Protein AF-A0A349AWW2-F1 (afdb_monomer_lite)

Secondary structure (DSSP, 8-state):
--HHHHHHHHHHHHHHHHHHHHHHHHHHHHHHHHHHHHHHHHHHHHHHHHHHHHHSTTTS-HHHHHHHHHHHHHHHH-SS--HHHHHHHHHHHHHHS-SHHHHHHHHTSTTHHHHHHHHHHHHHHHHHHHHHHHHHHHHHHHHHTSHHHHHTTTTTTPPPP----S--PPPGGG-

Structure (mmCIF, N/CA/C/O backbone):
data_AF-A0A349AWW2-F1
#
_entry.id   AF-A0A349AWW2-F1
#
loop_
_atom_site.group_PDB
_atom_site.id
_atom_site.type_symbol
_atom_site.label_atom_id
_atom_site.label_alt_id
_atom_site.label_comp_id
_atom_site.label_asym_id
_atom_site.label_entity_id
_atom_site.label_seq_id
_atom_site.pdbx_PDB_ins_code
_atom_site.Cartn_x
_atom_site.Cartn_y
_atom_site.Cartn_z
_atom_site.occupancy
_atom_site.B_iso_or_equiv
_atom_site.auth_seq_id
_atom_site.auth_comp_id
_atom_site.auth_asym_id
_atom_site.auth_atom_id
_atom_site.pdbx_PDB_model_num
ATOM 1 N N . MET A 1 1 ? 29.995 -0.331 -49.462 1.00 69.00 1 MET A N 1
ATOM 2 C CA . MET A 1 1 ? 29.738 -0.144 -48.017 1.00 69.00 1 MET A CA 1
ATOM 3 C C . MET A 1 1 ? 30.378 -1.320 -47.295 1.00 69.00 1 MET A C 1
ATOM 5 O O . MET A 1 1 ? 29.982 -2.446 -47.567 1.00 69.00 1 MET A O 1
ATOM 9 N N . ASN A 1 2 ? 31.440 -1.091 -46.516 1.00 89.00 2 ASN A N 1
ATOM 10 C CA . ASN A 1 2 ? 32.244 -2.178 -45.944 1.00 89.00 2 ASN A CA 1
ATOM 11 C C . ASN A 1 2 ? 31.496 -2.893 -44.813 1.00 89.00 2 ASN A C 1
ATOM 13 O O . ASN A 1 2 ? 30.767 -2.269 -44.045 1.00 89.00 2 ASN A O 1
ATOM 17 N N . THR A 1 3 ? 31.733 -4.197 -44.681 1.00 92.44 3 THR A N 1
ATOM 18 C CA . THR A 1 3 ? 31.235 -5.036 -43.578 1.00 92.44 3 THR A CA 1
ATOM 19 C C . THR A 1 3 ? 31.558 -4.436 -42.207 1.00 92.44 3 THR A C 1
ATOM 21 O O . THR A 1 3 ? 30.704 -4.431 -41.328 1.00 92.44 3 THR A O 1
ATOM 24 N N . LEU A 1 4 ? 32.741 -3.830 -42.054 1.00 93.69 4 LEU A N 1
ATOM 25 C CA . LEU A 1 4 ? 33.159 -3.118 -40.841 1.00 93.69 4 LEU A CA 1
ATOM 26 C C . LEU A 1 4 ? 32.183 -2.000 -40.439 1.00 93.69 4 LEU A C 1
ATOM 28 O O . LEU A 1 4 ? 31.845 -1.872 -39.267 1.00 93.69 4 LEU A O 1
ATOM 32 N N . THR A 1 5 ? 31.700 -1.211 -41.402 1.00 94.12 5 THR A N 1
ATOM 33 C CA . THR A 1 5 ? 30.757 -0.116 -41.134 1.00 94.12 5 THR A CA 1
ATOM 34 C C . THR A 1 5 ? 29.445 -0.660 -40.570 1.00 94.12 5 THR A C 1
ATOM 36 O O . THR A 1 5 ? 28.936 -0.135 -39.584 1.00 94.12 5 THR A O 1
ATOM 39 N N . TRP A 1 6 ? 28.934 -1.757 -41.135 1.00 96.00 6 TRP A N 1
ATOM 40 C CA . TRP A 1 6 ? 27.730 -2.422 -40.631 1.00 96.00 6 TRP A CA 1
ATOM 41 C C . TRP A 1 6 ? 27.918 -3.016 -39.236 1.00 96.00 6 TRP A C 1
ATOM 43 O O . TRP A 1 6 ? 27.021 -2.895 -38.405 1.00 96.00 6 TRP A O 1
ATOM 53 N N . VAL A 1 7 ? 29.084 -3.604 -38.954 1.00 95.62 7 VAL A N 1
ATOM 54 C CA . VAL A 1 7 ? 29.411 -4.126 -37.619 1.00 95.62 7 VAL A CA 1
ATOM 55 C C . VAL A 1 7 ? 29.415 -3.003 -36.583 1.00 95.62 7 VAL A C 1
ATOM 57 O O . VAL A 1 7 ? 28.788 -3.142 -35.536 1.00 95.62 7 VAL A O 1
ATOM 60 N N . VAL A 1 8 ? 30.057 -1.869 -36.878 1.00 96.19 8 VAL A N 1
ATOM 61 C CA . VAL A 1 8 ? 30.085 -0.713 -35.965 1.00 96.19 8 VAL A CA 1
ATOM 62 C C . VAL A 1 8 ? 28.673 -0.185 -35.708 1.00 96.19 8 VAL A C 1
ATOM 64 O O . VAL A 1 8 ? 28.304 0.029 -34.555 1.00 96.19 8 VAL A O 1
ATOM 67 N N . ILE A 1 9 ? 27.859 -0.034 -36.758 1.00 95.75 9 ILE A N 1
ATOM 68 C CA . ILE A 1 9 ? 26.461 0.397 -36.621 1.00 95.75 9 ILE A CA 1
ATOM 69 C C . ILE A 1 9 ? 25.680 -0.579 -35.733 1.00 95.75 9 ILE A C 1
ATOM 71 O O . ILE A 1 9 ? 24.994 -0.145 -34.809 1.00 95.75 9 ILE A O 1
ATOM 75 N N . ALA A 1 10 ? 25.811 -1.888 -35.965 1.00 94.69 10 ALA A N 1
ATOM 76 C CA . ALA A 1 10 ? 25.130 -2.905 -35.170 1.00 94.69 10 ALA A CA 1
ATOM 77 C C . ALA A 1 10 ? 25.519 -2.830 -33.684 1.00 94.69 10 ALA A C 1
ATOM 79 O O . ALA A 1 10 ? 24.642 -2.849 -32.822 1.00 94.69 10 ALA A O 1
ATOM 80 N N . VAL A 1 11 ? 26.810 -2.674 -33.375 1.00 95.00 11 VAL A N 1
ATOM 81 C CA . VAL A 1 11 ? 27.297 -2.525 -31.993 1.00 95.00 11 VAL A CA 1
ATOM 82 C C . VAL A 1 11 ? 26.717 -1.277 -31.326 1.00 95.00 11 VAL A C 1
ATOM 84 O O . VAL A 1 11 ? 26.246 -1.362 -30.193 1.00 95.00 11 VAL A O 1
ATOM 87 N N . VAL A 1 12 ? 26.696 -0.135 -32.020 1.00 96.12 12 VAL A N 1
ATOM 88 C CA . VAL A 1 12 ? 26.126 1.113 -31.484 1.00 96.12 12 VAL A CA 1
ATOM 89 C C . VAL A 1 12 ? 24.632 0.956 -31.194 1.00 96.12 12 VAL A C 1
ATOM 91 O O . VAL A 1 12 ? 24.173 1.336 -30.117 1.00 96.12 12 VAL A O 1
ATOM 94 N N . VAL A 1 13 ? 23.873 0.343 -32.107 1.00 95.31 13 VAL A N 1
ATOM 95 C CA . VAL A 1 13 ? 22.438 0.080 -31.911 1.00 95.31 13 VAL A CA 1
ATOM 96 C C . VAL A 1 13 ? 22.202 -0.832 -30.705 1.00 95.31 13 VAL A C 1
ATOM 98 O O . VAL A 1 13 ? 21.338 -0.541 -29.877 1.00 95.31 13 VAL A O 1
ATOM 101 N N . VAL A 1 14 ? 22.995 -1.899 -30.556 1.00 92.62 14 VAL A N 1
ATOM 102 C CA . VAL A 1 14 ? 22.915 -2.800 -29.395 1.00 92.62 14 VAL A CA 1
ATOM 103 C C . VAL A 1 14 ? 23.246 -2.059 -28.097 1.00 92.62 14 VAL A C 1
ATOM 105 O O . VAL A 1 14 ? 22.522 -2.211 -27.114 1.00 92.62 14 VAL A O 1
ATOM 108 N N . ALA A 1 15 ? 24.284 -1.220 -28.083 1.00 91.06 15 ALA A N 1
ATOM 109 C CA . ALA A 1 15 ? 24.661 -0.440 -26.905 1.00 91.06 15 ALA A CA 1
ATOM 110 C C . ALA A 1 15 ? 23.548 0.533 -26.472 1.00 91.06 15 ALA A C 1
ATOM 112 O O . ALA A 1 15 ? 23.212 0.601 -25.288 1.00 91.06 15 ALA A O 1
ATOM 113 N N . ILE A 1 16 ? 22.920 1.235 -27.424 1.00 93.38 16 ILE A N 1
ATOM 114 C CA . ILE A 1 16 ? 21.778 2.124 -27.153 1.00 93.38 16 ILE A CA 1
ATOM 115 C C . ILE A 1 16 ? 20.597 1.325 -26.592 1.00 93.38 16 ILE A C 1
ATOM 117 O O . ILE A 1 16 ? 19.998 1.723 -25.591 1.00 93.38 16 ILE A O 1
ATOM 121 N N . TYR A 1 17 ? 20.281 0.180 -27.199 1.00 92.06 17 TYR A N 1
ATOM 122 C CA . TYR A 1 17 ? 19.190 -0.681 -26.751 1.00 92.06 17 TYR A CA 1
ATOM 123 C C . TYR A 1 17 ? 19.398 -1.188 -25.315 1.00 92.06 17 TYR A C 1
ATOM 125 O O . TYR A 1 17 ? 18.480 -1.130 -24.493 1.00 92.06 17 TYR A O 1
ATOM 133 N N . LEU A 1 18 ? 20.612 -1.638 -24.983 1.00 90.00 18 LEU A N 1
ATOM 134 C CA . LEU A 1 18 ? 20.960 -2.077 -23.630 1.00 90.00 18 LEU A CA 1
ATOM 135 C C . LEU A 1 18 ? 20.871 -0.933 -22.616 1.00 90.00 18 LEU A C 1
ATOM 137 O O . LEU A 1 18 ? 20.336 -1.136 -21.528 1.00 90.00 18 LEU A O 1
ATOM 141 N N . SER A 1 19 ? 21.319 0.270 -22.985 1.00 89.06 19 SER A N 1
ATOM 142 C CA . SER A 1 19 ? 21.214 1.463 -22.135 1.00 89.06 19 SER A CA 1
ATOM 143 C C . SER A 1 19 ? 19.754 1.801 -21.797 1.00 89.06 19 SER A C 1
ATOM 145 O O . SER A 1 19 ? 19.404 2.002 -20.631 1.00 89.06 19 SER A O 1
ATOM 147 N N . GLN A 1 20 ? 18.854 1.754 -22.786 1.00 89.69 20 GLN A N 1
ATOM 148 C CA . GLN A 1 20 ? 17.419 1.959 -22.556 1.00 89.69 20 GLN A CA 1
ATOM 149 C C . GLN A 1 20 ? 16.803 0.869 -21.667 1.00 89.69 20 GLN A C 1
ATOM 151 O O . GLN A 1 20 ? 15.982 1.163 -20.794 1.00 89.69 20 GLN A O 1
ATOM 156 N N . MET A 1 21 ? 17.196 -0.390 -21.874 1.00 89.31 21 MET A N 1
ATOM 157 C CA . MET A 1 21 ? 16.727 -1.526 -21.078 1.00 89.31 21 MET A CA 1
ATOM 158 C C . MET A 1 21 ? 17.158 -1.398 -19.611 1.00 89.31 21 MET A C 1
ATOM 160 O O . MET A 1 21 ? 16.334 -1.607 -18.719 1.00 89.31 21 MET A O 1
ATOM 164 N N . ALA A 1 22 ? 18.413 -1.006 -19.369 1.00 88.31 22 ALA A N 1
ATOM 165 C CA . ALA A 1 22 ? 18.953 -0.759 -18.035 1.00 88.31 22 ALA A CA 1
ATOM 166 C C . ALA A 1 22 ? 18.208 0.385 -17.334 1.00 88.31 22 ALA A C 1
ATOM 168 O O . ALA A 1 22 ? 17.716 0.203 -16.224 1.00 88.31 22 ALA A O 1
ATOM 169 N N . GLY A 1 23 ? 18.008 1.520 -18.014 1.00 88.88 23 GLY A N 1
ATOM 170 C CA . GLY A 1 23 ? 17.255 2.645 -17.451 1.00 88.88 23 GLY A CA 1
ATOM 171 C C . GLY A 1 23 ? 15.786 2.313 -17.161 1.00 88.88 23 GLY A C 1
ATOM 172 O O . GLY A 1 23 ? 15.204 2.822 -16.206 1.00 88.88 23 GLY A O 1
ATOM 173 N N . ARG A 1 24 ? 15.158 1.436 -17.955 1.00 91.50 24 ARG A N 1
ATOM 174 C CA . ARG A 1 24 ? 13.797 0.957 -17.670 1.00 91.50 24 ARG A CA 1
ATOM 175 C C . ARG A 1 24 ? 13.759 0.026 -16.458 1.00 91.50 24 ARG A C 1
ATOM 177 O O . ARG A 1 24 ? 12.792 0.084 -15.704 1.00 91.50 24 ARG A O 1
ATOM 184 N N . LEU A 1 25 ? 14.769 -0.826 -16.288 1.00 92.44 25 LEU A N 1
ATOM 185 C CA . LEU A 1 25 ? 14.882 -1.709 -15.129 1.00 92.44 25 LEU A CA 1
ATOM 186 C C . LEU A 1 25 ? 15.102 -0.911 -13.836 1.00 92.44 25 LEU A C 1
ATOM 188 O O . LEU A 1 25 ? 14.426 -1.177 -12.849 1.00 92.44 25 LEU A O 1
ATOM 192 N N . ASP A 1 26 ? 15.960 0.108 -13.873 1.00 91.94 26 ASP A N 1
ATOM 193 C CA . ASP A 1 26 ? 16.232 0.993 -12.735 1.00 91.94 26 ASP A CA 1
ATOM 194 C C . ASP A 1 26 ? 14.961 1.689 -12.220 1.00 91.94 26 ASP A C 1
ATOM 196 O O . ASP A 1 26 ? 14.613 1.602 -11.044 1.00 91.94 26 ASP A O 1
ATOM 200 N N . ARG A 1 27 ? 14.157 2.253 -13.131 1.00 93.38 27 ARG A N 1
ATOM 201 C CA . ARG A 1 27 ? 12.855 2.843 -12.771 1.00 93.38 27 ARG A CA 1
ATOM 202 C C . ARG A 1 27 ? 11.889 1.836 -12.148 1.00 93.38 27 ARG A C 1
ATOM 204 O O . ARG A 1 27 ? 11.056 2.229 -11.335 1.00 93.38 27 ARG A O 1
ATOM 211 N N . LEU A 1 28 ? 11.953 0.563 -12.550 1.00 95.06 28 LEU A N 1
ATOM 212 C CA . LEU A 1 28 ? 11.126 -0.485 -11.950 1.00 95.06 28 LEU A CA 1
ATOM 213 C C . LEU A 1 28 ? 11.606 -0.832 -10.538 1.00 95.06 28 LEU A C 1
ATOM 215 O O . LEU A 1 28 ? 10.754 -1.010 -9.677 1.00 95.06 28 LEU A O 1
ATOM 219 N N . HIS A 1 29 ? 12.916 -0.871 -10.280 1.00 93.44 29 HIS A N 1
ATOM 220 C CA . HIS A 1 29 ? 13.441 -1.048 -8.920 1.00 93.44 29 HIS A CA 1
ATOM 221 C C . HIS A 1 29 ? 13.014 0.104 -8.005 1.00 93.44 29 HIS A C 1
ATOM 223 O O . HIS A 1 29 ? 12.389 -0.141 -6.980 1.00 93.44 29 HIS A O 1
ATOM 229 N N . ILE A 1 30 ? 13.205 1.355 -8.443 1.00 94.81 30 ILE A N 1
ATOM 230 C CA . ILE A 1 30 ? 12.763 2.540 -7.689 1.00 94.81 30 ILE A CA 1
ATOM 231 C C . ILE A 1 30 ? 11.255 2.485 -7.406 1.00 94.81 30 ILE A C 1
ATOM 233 O O . ILE A 1 30 ? 10.802 2.840 -6.320 1.00 94.81 30 ILE A O 1
ATOM 237 N N . ARG A 1 31 ? 10.449 2.026 -8.373 1.00 96.56 31 ARG A N 1
ATOM 238 C CA . ARG A 1 31 ? 9.001 1.865 -8.186 1.00 96.56 31 ARG A CA 1
ATOM 239 C C . ARG A 1 31 ? 8.669 0.800 -7.141 1.00 96.56 31 ARG A C 1
ATOM 241 O O . ARG A 1 31 ? 7.783 1.048 -6.327 1.00 96.56 31 ARG A O 1
ATOM 248 N N . VAL A 1 32 ? 9.347 -0.349 -7.162 1.00 97.00 32 VAL A N 1
ATOM 249 C CA . VAL A 1 32 ? 9.173 -1.402 -6.148 1.00 97.00 32 VAL A CA 1
ATOM 250 C C . VAL A 1 32 ? 9.511 -0.844 -4.767 1.00 97.00 32 VAL A C 1
ATOM 252 O O . VAL A 1 32 ? 8.664 -0.915 -3.879 1.00 97.00 32 VAL A O 1
ATOM 255 N N . ASP A 1 33 ? 10.657 -0.183 -4.613 1.00 95.44 33 ASP A N 1
ATOM 256 C CA . ASP A 1 33 ? 11.083 0.391 -3.331 1.00 95.44 33 ASP A CA 1
ATOM 257 C C . ASP A 1 33 ? 10.095 1.443 -2.812 1.00 95.44 33 ASP A C 1
ATOM 259 O O . ASP A 1 33 ? 9.714 1.431 -1.643 1.00 95.44 33 ASP A O 1
ATOM 263 N N . ASN A 1 34 ? 9.620 2.334 -3.686 1.00 96.81 34 ASN A N 1
ATOM 264 C CA . ASN A 1 34 ? 8.640 3.352 -3.310 1.00 96.81 34 ASN A CA 1
ATOM 265 C C . ASN A 1 34 ? 7.288 2.737 -2.925 1.00 96.81 34 ASN A C 1
ATOM 267 O O . ASN A 1 34 ? 6.685 3.172 -1.948 1.00 96.81 34 ASN A O 1
ATOM 271 N N . SER A 1 35 ? 6.822 1.720 -3.658 1.00 97.25 35 SER A N 1
ATOM 272 C CA . SER A 1 35 ? 5.584 1.007 -3.312 1.00 97.25 35 SER A CA 1
ATOM 273 C C . SER A 1 35 ? 5.698 0.260 -1.982 1.00 97.25 35 SER A C 1
ATOM 275 O O . SER A 1 35 ? 4.745 0.251 -1.212 1.00 97.25 35 SER A O 1
ATOM 277 N N . ARG A 1 36 ? 6.879 -0.302 -1.680 1.00 95.94 36 ARG A N 1
ATOM 278 C CA . ARG A 1 36 ? 7.160 -0.980 -0.412 1.00 95.94 36 ARG A CA 1
ATOM 279 C C . ARG A 1 36 ? 7.104 -0.007 0.764 1.00 95.94 36 ARG A C 1
ATOM 281 O O . ARG A 1 36 ? 6.434 -0.296 1.745 1.00 95.94 36 ARG A O 1
ATOM 288 N N . ARG A 1 37 ? 7.751 1.159 0.643 1.00 96.12 37 ARG A N 1
ATOM 289 C CA . ARG A 1 37 ? 7.698 2.213 1.674 1.00 96.12 37 ARG A CA 1
ATOM 290 C C . ARG A 1 37 ? 6.275 2.715 1.898 1.00 96.12 37 ARG A C 1
ATOM 292 O O . ARG A 1 37 ? 5.836 2.809 3.033 1.00 96.12 37 ARG A O 1
ATOM 299 N N . ALA A 1 38 ? 5.535 2.964 0.816 1.00 96.44 38 ALA A N 1
ATOM 300 C CA . ALA A 1 38 ? 4.143 3.388 0.915 1.00 96.44 38 ALA A CA 1
ATOM 301 C C . ALA A 1 38 ? 3.267 2.346 1.631 1.00 96.44 38 ALA A C 1
ATOM 303 O O . ALA A 1 38 ? 2.412 2.723 2.425 1.00 96.44 38 ALA A O 1
ATOM 304 N N . LEU A 1 39 ? 3.488 1.050 1.376 1.00 96.94 39 LEU A N 1
ATOM 305 C CA . LEU A 1 39 ? 2.811 -0.030 2.094 1.00 96.94 39 LEU A CA 1
ATOM 306 C C . LEU A 1 39 ? 3.184 -0.035 3.583 1.00 96.94 39 LEU A C 1
ATOM 308 O O . LEU A 1 39 ? 2.288 -0.042 4.419 1.00 96.94 39 LEU A O 1
ATOM 312 N N . GLN A 1 40 ? 4.475 0.045 3.913 1.00 96.12 40 GLN A N 1
ATOM 313 C CA . GLN A 1 40 ? 4.962 0.091 5.297 1.00 96.12 40 GLN A CA 1
ATOM 314 C C . GLN A 1 40 ? 4.369 1.267 6.088 1.00 96.12 40 GLN A C 1
ATOM 316 O O . GLN A 1 40 ? 3.935 1.083 7.223 1.00 96.12 40 GLN A O 1
ATOM 321 N N . ASP A 1 41 ? 4.254 2.448 5.473 1.00 96.31 41 ASP A N 1
ATOM 322 C CA . ASP A 1 41 ? 3.617 3.614 6.097 1.00 96.31 41 ASP A CA 1
ATOM 323 C C . ASP A 1 41 ? 2.138 3.358 6.441 1.00 96.31 41 ASP A C 1
ATOM 325 O O . ASP A 1 41 ? 1.656 3.810 7.482 1.00 96.31 41 ASP A O 1
ATOM 329 N N . GLN A 1 42 ? 1.398 2.650 5.576 1.00 97.12 42 GLN A N 1
ATOM 330 C CA . GLN A 1 42 ? -0.005 2.311 5.846 1.00 97.12 42 GLN A CA 1
ATOM 331 C C . GLN A 1 42 ? -0.144 1.207 6.900 1.00 97.12 42 GLN A C 1
ATOM 333 O O . GLN A 1 42 ? -1.051 1.284 7.722 1.00 97.12 42 GLN A O 1
ATOM 338 N N . LEU A 1 43 ? 0.749 0.214 6.916 1.00 96.31 43 LEU A N 1
ATOM 339 C CA . LEU A 1 43 ? 0.754 -0.838 7.941 1.00 96.31 43 LEU A CA 1
ATOM 340 C C . LEU A 1 43 ? 1.038 -0.259 9.332 1.00 96.31 43 LEU A C 1
ATOM 342 O O . LEU A 1 43 ? 0.325 -0.558 10.287 1.00 96.31 43 LEU A O 1
ATOM 346 N N . LEU A 1 44 ? 1.998 0.665 9.432 1.00 96.25 44 LEU A N 1
ATOM 347 C CA . LEU A 1 44 ? 2.288 1.367 10.681 1.00 96.25 44 LEU A CA 1
ATOM 348 C C . LEU A 1 44 ? 1.097 2.199 11.173 1.00 96.25 44 LEU A C 1
ATOM 350 O O . LEU A 1 44 ? 0.802 2.183 12.367 1.00 96.25 44 LEU A O 1
ATOM 354 N N . ARG A 1 45 ? 0.392 2.889 10.264 1.00 96.44 45 ARG A N 1
ATOM 355 C CA . ARG A 1 45 ? -0.850 3.614 10.592 1.00 96.44 45 ARG A CA 1
ATOM 356 C C . ARG A 1 45 ? -1.955 2.675 11.063 1.00 96.44 45 ARG A C 1
ATOM 358 O O . ARG A 1 45 ? -2.582 2.942 12.079 1.00 96.44 45 ARG A O 1
ATOM 365 N N . ARG A 1 46 ? -2.145 1.545 10.378 1.00 96.75 46 ARG A N 1
ATOM 366 C CA . ARG A 1 46 ? -3.135 0.531 10.762 1.00 96.75 46 ARG A CA 1
ATOM 367 C C . ARG A 1 46 ? -2.853 -0.007 12.164 1.00 96.75 46 ARG A C 1
ATOM 369 O O . ARG A 1 46 ? -3.774 -0.141 12.961 1.00 96.75 46 ARG A O 1
ATOM 376 N N . ALA A 1 47 ? -1.588 -0.286 12.476 1.00 96.06 47 ALA A N 1
ATOM 377 C CA . ALA A 1 47 ? -1.187 -0.756 13.796 1.00 96.06 47 ALA A CA 1
ATOM 378 C C . ALA A 1 47 ? -1.396 0.316 14.883 1.00 96.06 47 ALA A C 1
ATOM 380 O O . ALA A 1 47 ? -1.862 -0.015 15.971 1.00 96.06 47 ALA A O 1
ATOM 381 N N . SER A 1 48 ? -1.112 1.597 14.601 1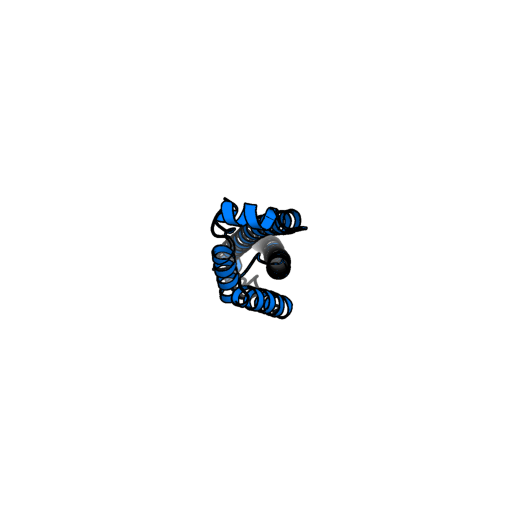.00 96.00 48 SER A N 1
ATOM 382 C CA . SER A 1 48 ? -1.398 2.677 15.558 1.00 96.00 48 SER A CA 1
ATOM 383 C C . SER A 1 48 ? -2.894 2.879 15.787 1.00 96.00 4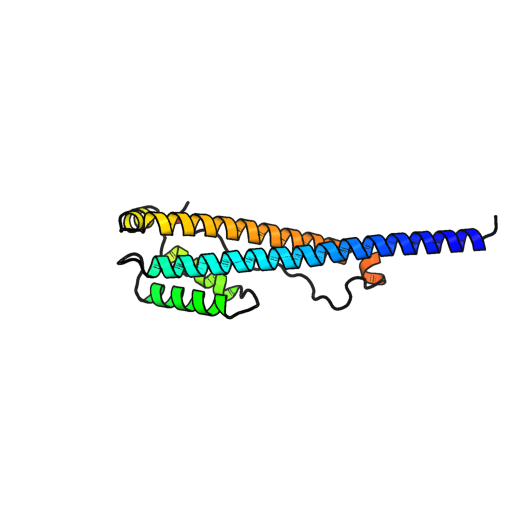8 SER A C 1
ATOM 385 O O . SER A 1 48 ? -3.311 2.985 16.932 1.00 96.00 48 SER A O 1
ATOM 387 N N . GLU A 1 49 ? -3.704 2.861 14.729 1.00 96.31 49 GLU A N 1
ATOM 388 C CA . GLU A 1 49 ? -5.163 3.009 14.824 1.00 96.31 49 GLU A CA 1
ATOM 389 C C . GLU A 1 49 ? -5.802 1.808 15.549 1.00 96.31 49 GLU A C 1
ATOM 391 O O . GLU A 1 49 ? -6.733 1.975 16.333 1.00 96.31 49 GLU A O 1
ATOM 396 N N . ALA A 1 50 ? -5.261 0.594 15.379 1.00 95.75 50 ALA A N 1
ATOM 397 C CA . ALA A 1 50 ? -5.669 -0.577 16.159 1.00 95.75 50 ALA A CA 1
ATOM 398 C C . ALA A 1 50 ? -5.338 -0.431 17.658 1.00 95.75 50 ALA A C 1
ATOM 400 O O . ALA A 1 50 ? -6.135 -0.821 18.514 1.00 95.75 50 ALA A O 1
ATOM 401 N N . ALA A 1 51 ? -4.182 0.151 17.995 1.00 95.38 51 ALA A N 1
ATOM 402 C CA . ALA A 1 51 ? -3.826 0.448 19.381 1.00 95.38 51 ALA A CA 1
ATOM 403 C C . ALA A 1 51 ? -4.724 1.549 19.982 1.00 95.38 51 ALA A C 1
ATOM 405 O O . ALA A 1 51 ? -5.136 1.442 21.137 1.00 95.38 51 ALA A O 1
ATOM 406 N N . GLU A 1 52 ? -5.091 2.566 19.198 1.00 95.12 52 GLU A N 1
ATOM 407 C CA . GLU A 1 52 ? -6.053 3.601 19.603 1.00 95.12 52 GLU A CA 1
ATOM 408 C C . GLU A 1 52 ? -7.461 3.030 19.816 1.00 95.12 52 GLU A C 1
ATOM 410 O O . GLU A 1 52 ? -8.101 3.335 20.824 1.00 95.12 52 GLU A O 1
ATOM 415 N N . LEU A 1 53 ? -7.910 2.122 18.943 1.00 95.06 53 LEU A N 1
ATOM 416 C CA . LEU A 1 53 ? -9.144 1.357 19.133 1.00 95.06 53 LEU A CA 1
ATOM 417 C C . LEU A 1 53 ? -9.119 0.587 20.461 1.00 95.06 53 LEU A C 1
ATOM 419 O O . LEU A 1 53 ? -10.105 0.594 21.192 1.00 95.06 53 LEU A O 1
ATOM 423 N N . ALA A 1 54 ? -7.994 -0.043 20.807 1.00 94.50 54 ALA A N 1
ATOM 424 C CA . ALA A 1 54 ? -7.841 -0.745 22.081 1.00 94.50 54 ALA A CA 1
ATOM 425 C C . ALA A 1 54 ? -7.821 0.170 23.313 1.00 94.50 54 ALA A C 1
ATOM 427 O O . ALA A 1 54 ? -8.121 -0.288 24.417 1.00 94.50 54 ALA A O 1
ATOM 428 N N . ALA A 1 55 ? -7.483 1.449 23.147 1.00 92.94 55 ALA A N 1
ATOM 429 C CA . ALA A 1 55 ? -7.545 2.424 24.228 1.00 92.94 55 ALA A CA 1
ATOM 430 C C . ALA A 1 55 ? -8.989 2.860 24.546 1.00 92.94 55 ALA A C 1
ATOM 432 O O . ALA A 1 55 ? -9.232 3.434 25.613 1.00 92.94 55 ALA A O 1
ATOM 433 N N . LEU A 1 56 ? -9.956 2.584 23.658 1.00 92.50 56 LEU A N 1
ATOM 434 C CA . LEU A 1 56 ? -11.359 2.901 23.902 1.00 92.50 56 LEU A CA 1
ATOM 435 C C . LEU A 1 56 ? -11.963 1.997 24.990 1.00 92.50 56 LEU A C 1
ATOM 437 O O . LEU A 1 56 ? -11.859 0.767 24.922 1.00 92.50 56 LEU A O 1
ATOM 441 N N . PRO A 1 57 ? -12.674 2.573 25.978 1.00 86.69 57 PRO A N 1
ATOM 442 C CA . PRO A 1 57 ? -13.307 1.794 27.034 1.00 86.69 57 PRO A CA 1
ATOM 443 C C . PRO A 1 57 ? -14.326 0.793 26.480 1.00 86.69 57 PRO A C 1
ATOM 445 O O . PRO A 1 57 ? -15.337 1.178 25.898 1.00 86.69 57 PRO A O 1
ATOM 448 N N . GLY A 1 58 ? -14.083 -0.498 26.714 1.00 83.25 58 GLY A N 1
ATOM 449 C CA . GLY A 1 58 ? -15.006 -1.571 26.341 1.00 83.25 58 GLY A CA 1
ATOM 450 C C . GLY A 1 58 ? -15.022 -1.932 24.853 1.00 83.25 58 GLY A C 1
ATOM 451 O O . GLY A 1 58 ? -15.868 -2.732 24.463 1.00 83.25 58 GLY A O 1
ATOM 452 N N . ALA A 1 59 ? -14.111 -1.386 24.038 1.00 84.56 59 ALA A N 1
ATOM 453 C CA . ALA A 1 59 ? -14.015 -1.732 22.620 1.00 84.56 59 ALA A CA 1
ATOM 454 C C . ALA A 1 59 ? -13.342 -3.092 22.376 1.00 84.56 59 ALA A C 1
ATOM 456 O O . ALA A 1 59 ? -13.693 -3.793 21.432 1.00 84.56 59 ALA A O 1
ATOM 457 N N . THR A 1 60 ? -12.393 -3.485 23.229 1.00 88.75 60 THR A N 1
ATOM 458 C CA . THR A 1 60 ? -11.637 -4.738 23.101 1.00 88.75 60 THR A CA 1
ATOM 459 C C . THR A 1 60 ? -11.436 -5.425 24.451 1.00 88.75 60 THR A C 1
ATOM 461 O O . THR A 1 60 ? -11.634 -4.840 25.521 1.00 88.75 60 THR A O 1
ATOM 464 N N . THR A 1 61 ? -11.051 -6.704 24.417 1.00 90.81 61 THR A N 1
ATOM 465 C CA . THR A 1 61 ? -10.616 -7.424 25.619 1.00 90.81 61 THR A CA 1
ATOM 466 C C . THR A 1 61 ? -9.211 -6.965 26.040 1.00 90.81 61 THR A C 1
ATOM 468 O O . THR A 1 61 ? -8.423 -6.556 25.183 1.00 90.81 61 THR A O 1
ATOM 471 N N . PRO A 1 62 ? -8.843 -7.064 27.334 1.00 89.94 62 PRO A N 1
ATOM 472 C CA . PRO A 1 62 ? -7.501 -6.698 27.799 1.00 89.94 62 PRO A CA 1
ATOM 473 C C . PRO A 1 62 ? -6.374 -7.415 27.041 1.00 89.94 62 PRO A C 1
ATOM 475 O O . PRO A 1 62 ? -5.349 -6.807 26.746 1.00 89.94 62 PRO A O 1
ATOM 478 N N . ASP A 1 63 ? -6.591 -8.679 26.670 1.00 91.62 63 ASP A N 1
ATOM 479 C CA . ASP A 1 63 ? -5.621 -9.478 25.916 1.00 91.62 63 ASP A CA 1
ATOM 480 C C . ASP A 1 63 ? -5.387 -8.910 24.505 1.00 91.62 63 ASP A C 1
ATOM 482 O O . ASP A 1 63 ? -4.244 -8.806 24.060 1.00 91.62 63 ASP A O 1
ATOM 486 N N . LEU A 1 64 ? -6.453 -8.479 23.817 1.00 92.69 64 LEU A N 1
ATOM 487 C CA . LEU A 1 64 ? -6.348 -7.837 22.501 1.00 92.69 64 LEU A CA 1
ATOM 488 C C . LEU A 1 64 ? -5.690 -6.462 22.587 1.00 92.69 64 LEU A C 1
ATOM 490 O O . LEU A 1 64 ? -4.921 -6.104 21.701 1.00 92.69 64 LEU A O 1
ATOM 494 N N . ALA A 1 65 ? -5.957 -5.702 23.651 1.00 92.69 65 ALA A N 1
ATOM 495 C CA . ALA A 1 65 ? -5.327 -4.402 23.848 1.00 92.69 65 ALA A CA 1
ATOM 496 C C . ALA A 1 65 ? -3.801 -4.517 23.986 1.00 92.69 65 ALA A C 1
ATOM 498 O O . ALA A 1 65 ? -3.065 -3.782 23.330 1.00 92.69 65 ALA A O 1
ATOM 499 N N . VAL A 1 66 ? -3.323 -5.495 24.766 1.00 93.12 66 VAL A N 1
ATOM 500 C CA . VAL A 1 66 ? -1.885 -5.797 24.877 1.00 93.12 66 VAL A CA 1
ATOM 501 C C . VAL A 1 66 ? -1.315 -6.283 23.542 1.00 93.12 66 VAL A C 1
ATOM 503 O O . VAL A 1 66 ? -0.200 -5.903 23.175 1.00 93.12 66 VAL A O 1
ATOM 506 N N . ALA A 1 67 ? -2.065 -7.101 22.798 1.00 93.31 67 ALA A N 1
ATOM 507 C CA . ALA A 1 67 ? -1.642 -7.568 21.483 1.00 93.31 67 ALA A CA 1
ATOM 508 C C . ALA A 1 67 ? -1.472 -6.402 20.492 1.00 93.31 67 ALA A C 1
ATOM 510 O O . ALA A 1 67 ? -0.407 -6.280 19.890 1.00 93.31 67 ALA A O 1
ATOM 511 N N . PHE A 1 68 ? -2.458 -5.504 20.366 1.00 95.00 68 PHE A N 1
ATOM 512 C CA . PHE A 1 68 ? -2.385 -4.342 19.468 1.00 95.00 68 PHE A CA 1
ATOM 513 C C . PHE A 1 68 ? -1.250 -3.379 19.820 1.00 95.00 68 PHE A C 1
ATOM 515 O O . PHE A 1 68 ? -0.531 -2.949 18.918 1.00 95.00 68 PHE A O 1
ATOM 522 N N . ASP A 1 69 ? -1.023 -3.104 21.105 1.00 93.75 69 ASP A N 1
ATOM 523 C CA . ASP A 1 69 ? 0.121 -2.298 21.543 1.00 93.75 69 ASP A CA 1
ATOM 524 C C . ASP A 1 69 ? 1.460 -2.964 21.174 1.00 93.75 69 ASP A C 1
ATOM 526 O O . ASP A 1 69 ? 2.351 -2.334 20.597 1.00 93.75 69 ASP A O 1
ATOM 530 N N . THR A 1 70 ? 1.571 -4.278 21.397 1.00 92.50 70 THR A N 1
ATOM 531 C CA . THR A 1 70 ? 2.757 -5.058 21.010 1.00 92.50 70 THR A CA 1
ATOM 532 C C . THR A 1 70 ? 2.993 -4.993 19.500 1.00 92.50 70 THR A C 1
ATOM 534 O O . THR A 1 70 ? 4.122 -4.753 19.069 1.00 92.50 70 THR A O 1
ATOM 537 N N . TYR A 1 71 ? 1.949 -5.148 18.683 1.00 93.06 71 TYR A N 1
ATOM 538 C CA . TYR A 1 71 ? 2.062 -5.046 17.228 1.00 93.06 71 TYR A CA 1
ATOM 539 C C . TYR A 1 71 ? 2.505 -3.650 16.784 1.00 93.06 71 TYR A C 1
ATOM 541 O O . TYR A 1 71 ? 3.458 -3.535 16.013 1.00 93.06 71 TYR A O 1
ATOM 549 N N . ALA A 1 72 ? 1.893 -2.589 17.320 1.00 93.88 72 ALA A N 1
ATOM 550 C CA . ALA A 1 72 ? 2.291 -1.212 17.028 1.00 93.88 72 ALA A CA 1
ATOM 551 C C . ALA A 1 72 ? 3.762 -0.948 17.389 1.00 93.88 72 ALA A C 1
ATOM 553 O O . ALA A 1 72 ? 4.476 -0.250 16.659 1.00 93.88 72 ALA A O 1
ATOM 554 N N . HIS A 1 73 ? 4.241 -1.540 18.485 1.00 92.25 73 HIS A N 1
ATOM 555 C CA . HIS A 1 73 ? 5.640 -1.473 18.887 1.00 92.25 73 HIS A CA 1
ATOM 556 C C . HIS A 1 73 ? 6.585 -2.224 17.944 1.00 92.25 73 HIS A C 1
ATOM 558 O O . HIS A 1 73 ? 7.649 -1.687 17.619 1.00 92.25 73 HIS A O 1
ATOM 564 N N . VAL A 1 74 ? 6.227 -3.432 17.497 1.00 93.12 74 VAL A N 1
ATOM 565 C CA . VAL A 1 74 ? 7.080 -4.218 16.593 1.00 93.12 74 VAL A CA 1
ATOM 566 C C . VAL A 1 74 ? 7.145 -3.583 15.204 1.00 93.12 74 VAL A C 1
ATOM 568 O O . VAL A 1 74 ? 8.243 -3.321 14.715 1.00 93.12 74 VAL A O 1
ATOM 571 N N . VAL A 1 75 ? 6.000 -3.217 14.618 1.00 92.56 75 VAL A N 1
ATOM 572 C CA . VAL A 1 75 ? 5.930 -2.593 13.281 1.00 92.56 75 VAL A CA 1
ATOM 573 C C . VAL A 1 75 ? 6.705 -1.271 13.225 1.00 92.56 75 VAL A C 1
ATOM 575 O O . VAL A 1 75 ? 7.305 -0.939 12.207 1.00 92.56 75 VAL A O 1
ATOM 578 N N . ARG A 1 76 ? 6.748 -0.510 14.327 1.00 91.19 76 ARG A N 1
ATOM 579 C CA . ARG A 1 76 ? 7.533 0.734 14.410 1.00 91.19 76 ARG A CA 1
ATOM 580 C C . ARG A 1 76 ? 9.044 0.501 14.449 1.00 91.19 76 ARG A C 1
ATOM 582 O O . ARG A 1 76 ? 9.801 1.393 14.071 1.00 91.19 76 ARG A O 1
ATOM 589 N N . ARG A 1 77 ? 9.486 -0.635 14.986 1.00 91.81 77 ARG A N 1
ATOM 590 C CA . ARG A 1 77 ? 10.907 -0.943 15.177 1.00 91.81 77 ARG A CA 1
ATOM 591 C C . ARG A 1 77 ? 11.518 -1.608 13.950 1.00 91.81 77 ARG A C 1
ATOM 593 O O . ARG A 1 77 ? 12.687 -1.356 13.663 1.00 91.81 77 ARG A O 1
ATOM 600 N N . ASP A 1 78 ? 10.755 -2.458 13.279 1.00 90.00 78 ASP A N 1
ATOM 601 C CA . ASP A 1 78 ? 11.258 -3.250 12.168 1.00 90.00 78 ASP A CA 1
ATOM 602 C C . ASP A 1 78 ? 11.319 -2.424 10.876 1.00 90.00 78 ASP A C 1
ATOM 604 O O . ASP A 1 78 ? 10.366 -1.766 10.458 1.00 90.00 78 ASP A O 1
ATOM 608 N N . GLU A 1 79 ? 12.479 -2.462 10.217 1.00 85.38 79 GLU A N 1
ATOM 609 C CA . GLU A 1 79 ? 12.677 -1.812 8.916 1.00 85.38 79 GLU A CA 1
ATOM 610 C C . GLU A 1 79 ? 12.043 -2.616 7.771 1.00 85.38 79 GLU A C 1
ATOM 612 O O . GLU A 1 79 ? 11.748 -2.064 6.710 1.00 85.38 79 GLU A O 1
ATOM 617 N N . GLU A 1 80 ? 11.818 -3.911 7.985 1.00 90.12 80 GLU A N 1
ATOM 618 C CA . GLU A 1 80 ? 11.253 -4.850 7.024 1.00 90.12 80 GLU A CA 1
ATOM 619 C C . GLU A 1 80 ? 9.860 -5.306 7.470 1.00 90.12 80 GLU A C 1
ATOM 621 O O . GLU A 1 80 ? 9.627 -5.592 8.639 1.00 90.12 80 GLU A O 1
ATOM 626 N N . ILE A 1 81 ? 8.929 -5.380 6.516 1.00 92.56 81 ILE A N 1
ATOM 627 C CA . ILE A 1 81 ? 7.575 -5.890 6.751 1.00 92.56 81 ILE A CA 1
ATOM 628 C C . ILE A 1 81 ? 7.666 -7.380 7.090 1.00 92.56 81 ILE A C 1
ATOM 630 O O . ILE A 1 81 ? 8.155 -8.160 6.271 1.00 92.56 81 ILE A O 1
ATOM 634 N N . ASN A 1 82 ? 7.155 -7.766 8.259 1.00 93.06 82 ASN A N 1
ATOM 635 C CA . ASN A 1 82 ? 7.059 -9.158 8.683 1.00 93.06 82 ASN A CA 1
ATOM 636 C C . ASN A 1 82 ? 5.645 -9.711 8.385 1.00 93.06 82 ASN A C 1
ATOM 638 O O . ASN A 1 82 ? 4.697 -9.321 9.071 1.00 93.06 82 ASN A O 1
ATOM 642 N N . PRO A 1 83 ? 5.481 -10.618 7.400 1.00 93.31 83 PRO A N 1
ATOM 643 C CA . PRO A 1 83 ? 4.171 -11.135 6.998 1.00 93.31 83 PRO A CA 1
ATOM 644 C C . PRO A 1 83 ? 3.400 -11.808 8.141 1.00 93.31 83 PRO A C 1
ATOM 646 O O . PRO A 1 83 ? 2.190 -11.627 8.237 1.00 93.31 83 PRO A O 1
ATOM 649 N N . GLU A 1 84 ? 4.096 -12.530 9.025 1.00 92.31 84 GLU A N 1
ATOM 650 C CA . GLU A 1 84 ? 3.480 -13.264 10.141 1.00 92.31 84 GLU A CA 1
ATOM 651 C C . GLU A 1 84 ? 2.842 -12.307 11.157 1.00 92.31 84 GLU A C 1
ATOM 653 O O . GLU A 1 84 ? 1.780 -12.579 11.715 1.00 92.31 84 GLU A O 1
ATOM 658 N N . ILE A 1 85 ? 3.482 -11.157 11.378 1.00 92.81 85 ILE A N 1
ATOM 659 C CA . ILE A 1 85 ? 2.994 -10.123 12.293 1.00 92.81 85 ILE A CA 1
ATOM 660 C C . ILE A 1 85 ? 1.756 -9.438 11.716 1.00 92.81 85 ILE A C 1
ATOM 662 O O . ILE A 1 85 ? 0.777 -9.236 12.433 1.00 92.81 85 ILE A O 1
ATOM 666 N N . GLU A 1 86 ? 1.778 -9.117 10.423 1.00 94.69 86 GLU A N 1
ATOM 667 C CA . GLU A 1 86 ? 0.649 -8.467 9.752 1.00 94.69 86 GLU A CA 1
ATOM 668 C C . GLU A 1 86 ? -0.574 -9.384 9.630 1.00 94.69 86 GLU A C 1
ATOM 670 O O . GLU A 1 86 ? -1.720 -8.940 9.772 1.00 94.69 86 GLU A O 1
ATOM 675 N N . GLU A 1 87 ? -0.344 -10.679 9.410 1.00 94.44 87 GLU A N 1
ATOM 676 C CA . GLU A 1 87 ? -1.400 -11.688 9.433 1.00 94.44 87 GLU A CA 1
ATOM 677 C C . GLU A 1 87 ? -1.994 -11.816 10.841 1.00 94.44 87 GLU A C 1
ATOM 679 O O . GLU A 1 87 ? -3.213 -11.759 11.006 1.00 94.44 87 GLU A O 1
ATOM 684 N N . ALA A 1 88 ? -1.152 -11.887 11.877 1.00 93.81 88 ALA A N 1
ATOM 685 C CA . ALA A 1 88 ? -1.615 -11.959 13.259 1.00 93.81 88 ALA A CA 1
ATOM 686 C C . ALA A 1 88 ? -2.427 -10.716 13.676 1.00 93.81 88 ALA A C 1
ATOM 688 O O . ALA A 1 88 ? -3.473 -10.854 14.316 1.00 93.81 88 ALA A O 1
ATOM 689 N N . LEU A 1 89 ? -2.011 -9.514 13.258 1.00 94.69 89 LEU A N 1
ATOM 690 C CA . LEU A 1 89 ? -2.783 -8.283 13.461 1.00 94.69 89 LEU A CA 1
ATOM 691 C C . LEU A 1 89 ? -4.134 -8.338 12.732 1.00 94.69 89 LEU A C 1
ATOM 693 O O . LEU A 1 89 ? -5.155 -7.943 13.294 1.00 94.69 89 LEU A O 1
ATOM 697 N N . THR A 1 90 ? -4.164 -8.853 11.502 1.00 95.31 90 THR A N 1
ATOM 698 C CA . THR A 1 90 ? -5.405 -9.009 10.726 1.00 95.31 90 THR A CA 1
ATOM 699 C C . THR A 1 90 ? -6.371 -9.987 11.400 1.00 95.31 90 THR A C 1
ATOM 701 O O . THR A 1 90 ? -7.563 -9.693 11.507 1.00 95.31 90 THR A O 1
ATOM 704 N N . VAL A 1 91 ? -5.873 -11.105 11.933 1.00 94.44 91 VAL A N 1
ATOM 705 C CA . VAL A 1 91 ? -6.671 -12.059 12.722 1.00 94.44 91 VAL A CA 1
ATOM 706 C C . VAL A 1 91 ? -7.208 -11.408 13.998 1.00 94.44 91 VAL A C 1
ATOM 708 O O . VAL A 1 91 ? -8.395 -11.533 14.304 1.00 94.44 91 VAL A O 1
ATOM 711 N N . ALA A 1 92 ? -6.368 -10.671 14.727 1.00 94.81 92 ALA A N 1
ATOM 712 C CA . ALA A 1 92 ? -6.773 -9.986 15.950 1.00 94.81 92 ALA A CA 1
ATOM 713 C C . ALA A 1 92 ? -7.831 -8.897 15.689 1.00 94.81 92 ALA A C 1
ATOM 715 O O . ALA A 1 92 ? -8.782 -8.772 16.460 1.00 94.81 92 ALA A O 1
ATOM 716 N N . LEU A 1 93 ? -7.721 -8.154 14.582 1.00 95.50 93 LEU A N 1
ATOM 717 C CA . LEU A 1 93 ? -8.726 -7.172 14.168 1.00 95.50 93 LEU A CA 1
ATOM 718 C C . LEU A 1 93 ? -10.057 -7.822 13.773 1.00 95.50 93 LEU A C 1
ATOM 720 O O . LEU A 1 93 ? -11.103 -7.309 14.157 1.00 95.50 93 LEU A O 1
ATOM 724 N N . ASN A 1 94 ? -10.040 -8.958 13.071 1.00 94.94 94 ASN A N 1
ATOM 725 C CA . ASN A 1 94 ? -11.262 -9.716 12.774 1.00 94.94 94 ASN A CA 1
ATOM 726 C C . ASN A 1 94 ? -11.943 -10.231 14.045 1.00 94.94 94 ASN A C 1
ATOM 728 O O . ASN A 1 94 ? -13.164 -10.194 14.159 1.00 94.94 94 ASN A O 1
ATOM 732 N N . PHE A 1 95 ? -11.159 -10.672 15.028 1.00 94.19 95 PHE A N 1
ATOM 733 C CA . PHE A 1 95 ? -11.700 -11.099 16.313 1.00 94.19 95 PHE A CA 1
ATOM 734 C C . PHE A 1 95 ? -12.252 -9.925 17.141 1.00 94.19 95 PHE A C 1
ATOM 736 O O . PHE A 1 95 ? -13.257 -10.081 17.830 1.00 94.19 95 PHE A O 1
ATOM 743 N N . ALA A 1 96 ? -11.622 -8.748 17.066 1.00 94.25 96 ALA A N 1
ATOM 744 C CA . ALA A 1 96 ? -12.097 -7.531 17.725 1.00 94.25 96 ALA A CA 1
ATOM 745 C C . ALA A 1 96 ? -13.352 -6.938 17.060 1.00 94.25 96 ALA A C 1
ATOM 747 O O . ALA A 1 96 ? -14.197 -6.373 17.748 1.00 94.25 96 ALA A O 1
ATOM 748 N N . LEU A 1 97 ? -13.470 -7.061 15.734 1.00 95.31 97 LEU A N 1
ATOM 749 C CA . LEU A 1 97 ? -14.517 -6.450 14.911 1.00 95.31 97 LEU A CA 1
ATOM 750 C C . LEU A 1 97 ? -15.239 -7.504 14.041 1.00 95.31 97 LEU A C 1
ATOM 752 O O . LEU A 1 97 ? -15.177 -7.426 12.810 1.00 95.31 97 LEU A O 1
ATOM 756 N N . PRO A 1 98 ? -15.920 -8.493 14.651 1.00 94.38 98 PRO A N 1
ATOM 757 C CA . PRO A 1 98 ? -16.480 -9.631 13.923 1.00 94.38 98 PRO A CA 1
ATOM 758 C C . PRO A 1 98 ? -17.729 -9.282 13.103 1.00 94.38 98 PRO A C 1
ATOM 760 O O . PRO A 1 98 ? -18.015 -9.941 12.109 1.00 94.38 98 PRO A O 1
ATOM 763 N N . ASP A 1 99 ? -18.502 -8.277 13.523 1.00 95.31 99 ASP A N 1
ATOM 764 C CA . ASP A 1 99 ? -19.783 -7.940 12.905 1.00 95.31 99 ASP A CA 1
ATOM 765 C C . ASP A 1 99 ? -20.146 -6.451 13.044 1.00 95.31 99 ASP A C 1
ATOM 767 O O . ASP A 1 99 ? -19.575 -5.695 13.839 1.00 95.31 99 ASP A O 1
ATOM 771 N N . ALA A 1 100 ? -21.150 -6.033 12.270 1.00 94.44 100 ALA A N 1
ATOM 772 C CA . ALA A 1 100 ? -21.654 -4.663 12.255 1.00 94.44 100 ALA A CA 1
ATOM 773 C C . ALA A 1 100 ? -22.295 -4.224 13.589 1.00 94.44 100 ALA A C 1
ATOM 775 O O . ALA A 1 100 ? -22.357 -3.028 13.879 1.00 94.44 100 ALA A O 1
ATOM 776 N N . GLN A 1 101 ? -22.775 -5.160 14.418 1.00 94.00 101 GLN A N 1
ATOM 777 C CA . GLN A 1 101 ? -23.342 -4.836 15.730 1.00 94.00 101 GLN A CA 1
ATOM 778 C C . GLN A 1 101 ? -22.236 -4.408 16.703 1.00 94.00 101 GLN A C 1
ATOM 780 O O . GLN A 1 101 ? -22.418 -3.450 17.456 1.00 94.00 101 GLN A O 1
ATOM 785 N N . THR A 1 102 ? -21.080 -5.068 16.646 1.00 94.12 102 THR A N 1
ATOM 786 C CA . THR A 1 102 ? -19.880 -4.710 17.409 1.00 94.12 102 THR A CA 1
ATOM 787 C C . THR A 1 102 ? -19.365 -3.333 16.997 1.00 94.12 102 THR A C 1
ATOM 789 O O . THR A 1 102 ? -19.134 -2.479 17.853 1.00 94.12 102 THR A O 1
ATOM 792 N N . ILE A 1 103 ? -19.299 -3.066 15.689 1.00 95.31 103 ILE A N 1
ATOM 793 C CA . ILE A 1 103 ? -18.966 -1.740 15.144 1.00 95.31 103 ILE A CA 1
ATOM 794 C C . ILE A 1 103 ? -19.928 -0.671 15.669 1.00 95.31 103 ILE A C 1
ATOM 796 O O . ILE A 1 103 ? -19.486 0.361 16.166 1.00 95.31 103 ILE A O 1
ATOM 800 N N . ALA A 1 104 ? -21.239 -0.924 15.627 1.00 94.44 104 ALA A N 1
ATOM 801 C CA . ALA A 1 104 ? -22.240 0.018 16.122 1.00 94.44 104 ALA A CA 1
ATOM 802 C C . ALA A 1 104 ? -22.120 0.276 17.636 1.00 94.44 104 ALA A C 1
ATOM 804 O O . ALA A 1 104 ? -22.321 1.405 18.085 1.00 94.44 104 ALA A O 1
ATOM 805 N N . ALA A 1 105 ? -21.772 -0.747 18.425 1.00 93.75 105 ALA A N 1
ATOM 806 C CA . ALA A 1 105 ? -21.548 -0.605 19.862 1.00 93.75 105 ALA A CA 1
ATOM 807 C C . ALA A 1 105 ? -20.327 0.279 20.164 1.00 93.75 105 ALA A C 1
ATOM 809 O O . ALA A 1 105 ? -20.422 1.191 20.986 1.00 93.75 105 ALA A O 1
ATOM 810 N N . ILE A 1 106 ? -19.212 0.056 19.461 1.00 94.12 106 ILE A N 1
ATOM 811 C CA . ILE A 1 106 ? -17.988 0.858 19.597 1.00 94.12 106 ILE A CA 1
ATOM 812 C C . ILE A 1 106 ? -18.225 2.291 19.107 1.00 94.12 106 ILE A C 1
ATOM 814 O O . ILE A 1 106 ? -17.830 3.242 19.778 1.00 94.12 106 ILE A O 1
ATOM 818 N N . ALA A 1 107 ? -18.941 2.470 17.994 1.00 94.75 107 ALA A N 1
ATOM 819 C CA . ALA A 1 107 ? -19.298 3.786 17.466 1.00 94.75 107 ALA A CA 1
ATOM 820 C C . ALA A 1 107 ? -20.163 4.615 18.435 1.00 94.75 107 ALA A C 1
ATOM 822 O O . ALA A 1 107 ? -20.165 5.842 18.357 1.00 94.75 107 ALA A O 1
ATOM 823 N N . GLY A 1 108 ? -20.883 3.966 19.358 1.00 93.50 108 GLY A N 1
ATOM 824 C CA . GLY A 1 108 ? -21.651 4.627 20.416 1.00 93.50 108 GLY A CA 1
ATOM 825 C C . GLY A 1 108 ? -20.803 5.199 21.561 1.00 93.50 108 GLY A C 1
ATOM 826 O O . GLY A 1 108 ? -21.317 5.981 22.362 1.00 93.50 108 GLY A O 1
ATOM 827 N N . VAL A 1 109 ? -19.521 4.830 21.654 1.00 93.00 109 VAL A N 1
ATOM 828 C CA . VAL A 1 109 ? -18.568 5.379 22.628 1.00 93.00 109 VAL A CA 1
ATOM 829 C C . VAL A 1 109 ? -18.020 6.716 22.119 1.00 93.00 109 VAL A C 1
ATOM 831 O O . VAL A 1 109 ? -17.812 6.906 20.922 1.00 93.00 109 VAL A O 1
ATOM 834 N N . THR A 1 110 ? -17.755 7.662 23.024 1.00 92.50 110 THR A N 1
ATOM 835 C CA . THR A 1 110 ? -17.146 8.955 22.675 1.00 92.50 110 THR A CA 1
ATOM 836 C C . THR A 1 110 ? -15.830 8.755 21.915 1.00 92.50 110 THR A C 1
ATOM 838 O O . THR A 1 110 ? -14.901 8.160 22.453 1.00 92.50 110 THR A O 1
ATOM 841 N N . GLY A 1 111 ? -15.751 9.269 20.683 1.00 90.62 111 GLY A N 1
ATOM 842 C CA . GLY A 1 111 ? -14.5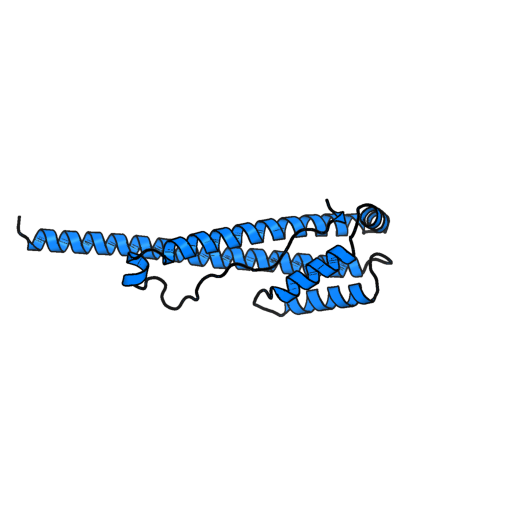82 9.132 19.802 1.00 90.62 111 GLY A CA 1
ATOM 843 C C . GLY A 1 111 ? -14.505 7.809 19.028 1.00 90.62 111 GLY A C 1
ATOM 844 O O . GLY A 1 111 ? -13.673 7.676 18.138 1.00 90.62 111 GLY A O 1
ATOM 845 N N . GLY A 1 112 ? -15.390 6.845 19.306 1.00 94.75 112 GLY A N 1
ATOM 846 C CA . GLY A 1 112 ? -15.351 5.525 18.675 1.00 94.75 112 GLY A CA 1
ATOM 847 C C . GLY A 1 112 ? -15.659 5.544 17.182 1.00 94.75 112 GLY A C 1
ATOM 848 O O . GLY A 1 112 ? -14.998 4.850 16.418 1.00 94.75 112 GLY A O 1
ATOM 849 N N . SER A 1 113 ? -16.614 6.368 16.742 1.00 95.31 113 SER A N 1
ATOM 850 C CA . SER A 1 113 ? -16.949 6.480 15.317 1.00 95.31 113 SER A CA 1
ATOM 851 C C . SER A 1 113 ? -15.788 7.022 14.479 1.00 95.31 113 SER A C 1
ATOM 853 O O . SER A 1 113 ? -15.545 6.523 13.390 1.00 95.31 113 SER A O 1
ATOM 855 N N . GLU A 1 114 ? -15.059 8.015 14.995 1.00 95.94 114 GLU A N 1
ATOM 856 C CA . GLU A 1 114 ? -13.922 8.633 14.300 1.00 95.94 114 GLU A CA 1
ATOM 857 C C . GLU A 1 114 ? -12.775 7.631 14.132 1.00 95.94 114 GLU A C 1
ATOM 859 O O . GLU A 1 114 ? -12.309 7.419 13.017 1.00 95.94 114 GLU A O 1
ATOM 864 N N . ILE A 1 115 ? -12.412 6.920 15.206 1.00 95.69 115 ILE A N 1
ATOM 865 C CA . ILE A 1 115 ? -11.373 5.879 15.168 1.00 95.69 115 ILE A CA 1
ATOM 866 C C . ILE A 1 115 ? -11.755 4.740 14.214 1.00 95.69 115 ILE A C 1
ATOM 868 O O . ILE A 1 115 ? -10.914 4.248 13.463 1.00 95.69 115 ILE A O 1
ATOM 872 N N . LEU A 1 116 ? -13.022 4.311 14.214 1.00 96.44 116 LEU A N 1
ATOM 873 C CA . LEU A 1 116 ? -13.497 3.263 13.307 1.00 96.44 116 LEU A CA 1
ATOM 874 C C . LEU A 1 116 ? -13.453 3.696 11.838 1.00 96.44 116 LEU A C 1
ATOM 876 O O . LEU A 1 116 ? -13.044 2.901 10.990 1.00 96.44 116 LEU A O 1
ATOM 880 N N . ASP A 1 117 ? -13.847 4.933 11.535 1.00 96.50 117 ASP A N 1
ATOM 881 C CA . ASP A 1 117 ? -13.797 5.483 10.177 1.00 96.50 117 ASP A CA 1
ATOM 882 C C . ASP A 1 117 ? -12.348 5.608 9.678 1.00 96.50 117 ASP A C 1
ATOM 884 O O . ASP A 1 117 ? -12.048 5.257 8.528 1.00 96.50 117 ASP A O 1
ATOM 888 N N . GLU A 1 118 ? -11.433 6.060 10.540 1.00 96.94 118 GLU A N 1
ATOM 889 C CA . GLU A 1 118 ? -10.000 6.122 10.242 1.00 96.94 118 GLU A CA 1
ATOM 890 C C . GLU A 1 118 ? -9.425 4.726 9.984 1.00 96.94 118 GLU A C 1
ATOM 892 O O . GLU A 1 118 ? -8.863 4.491 8.907 1.00 96.94 118 GLU A O 1
ATOM 897 N N . LEU A 1 119 ? -9.679 3.776 10.891 1.00 97.06 119 LEU A N 1
ATOM 898 C CA . LEU A 1 119 ? -9.217 2.393 10.781 1.00 97.06 119 LEU A CA 1
ATOM 899 C C . LEU A 1 119 ? -9.750 1.702 9.523 1.00 97.06 119 LEU A C 1
ATOM 901 O O . LEU A 1 119 ? -8.992 1.034 8.813 1.00 97.06 119 LEU A O 1
ATOM 905 N N . GLN A 1 120 ? -11.034 1.876 9.199 1.00 97.31 120 GLN A N 1
ATOM 906 C CA . GLN A 1 120 ? -11.616 1.338 7.968 1.00 97.31 120 GLN A CA 1
ATOM 907 C C . GLN A 1 120 ? -10.950 1.963 6.734 1.00 97.31 120 GLN A C 1
ATOM 909 O O . GLN A 1 120 ? -10.598 1.269 5.772 1.00 97.31 120 GLN A O 1
ATOM 914 N N . GLY A 1 121 ? -10.753 3.283 6.757 1.00 97.62 121 GLY A N 1
ATOM 915 C CA . GLY A 1 121 ? -10.071 4.019 5.701 1.00 97.62 121 GLY A CA 1
ATOM 916 C C . GLY A 1 121 ? -8.642 3.526 5.474 1.00 97.62 121 GLY A C 1
ATOM 917 O O . GLY A 1 121 ? -8.218 3.379 4.324 1.00 97.62 121 GLY A O 1
ATOM 918 N N . THR A 1 122 ? -7.904 3.242 6.543 1.00 97.88 122 THR A N 1
ATOM 919 C CA . THR A 1 122 ? -6.532 2.737 6.474 1.00 97.88 122 THR A CA 1
ATOM 920 C C . THR A 1 122 ? -6.476 1.276 6.043 1.00 97.88 122 THR A C 1
ATOM 922 O O . THR A 1 122 ? -5.659 0.962 5.179 1.00 97.88 122 THR A O 1
ATOM 925 N N . CYS A 1 123 ? -7.379 0.401 6.507 1.00 96.75 123 CYS A N 1
ATOM 926 C CA . CYS A 1 123 ? -7.474 -0.981 6.009 1.00 96.75 123 CYS A CA 1
ATOM 927 C C . CYS A 1 123 ? -7.614 -1.016 4.477 1.00 96.75 123 CYS A C 1
ATOM 929 O O . CYS A 1 123 ? -6.836 -1.676 3.789 1.00 96.75 123 CYS A O 1
ATOM 931 N N . ARG A 1 124 ? -8.507 -0.192 3.913 1.00 96.81 124 ARG A N 1
ATOM 932 C CA . ARG A 1 124 ? -8.660 -0.068 2.452 1.00 96.81 124 ARG A CA 1
ATOM 933 C C . ARG A 1 124 ? -7.386 0.435 1.768 1.00 96.81 124 ARG A C 1
ATOM 935 O O . ARG A 1 124 ? -7.000 -0.066 0.714 1.00 96.81 124 ARG A O 1
ATOM 942 N N . LYS A 1 125 ? -6.708 1.436 2.342 1.00 97.38 125 LYS A N 1
ATOM 943 C CA . LYS A 1 125 ? -5.437 1.952 1.794 1.00 97.38 125 LYS A CA 1
ATOM 944 C C . LYS A 1 125 ? -4.335 0.893 1.815 1.00 97.38 125 LYS A C 1
ATOM 946 O O . LYS A 1 125 ? -3.550 0.857 0.869 1.00 97.38 125 LYS A O 1
ATOM 951 N N . VAL A 1 126 ? -4.283 0.043 2.840 1.00 97.31 126 VAL A N 1
ATOM 952 C CA . VAL A 1 126 ? -3.348 -1.088 2.927 1.00 97.31 126 VAL A CA 1
ATOM 953 C C . VAL A 1 126 ? -3.593 -2.077 1.787 1.00 97.31 126 VAL A C 1
ATOM 955 O O . VAL A 1 126 ? -2.646 -2.414 1.077 1.00 97.31 126 VAL A O 1
ATOM 958 N N . GLU A 1 127 ? -4.843 -2.478 1.538 1.00 95.75 127 GLU A N 1
ATOM 959 C CA . GLU A 1 127 ? -5.190 -3.376 0.424 1.00 95.75 127 GLU A CA 1
ATOM 960 C C . GLU A 1 127 ? -4.753 -2.804 -0.938 1.00 95.75 127 GLU A C 1
ATOM 962 O O . GLU A 1 127 ? -4.125 -3.491 -1.759 1.00 95.75 127 GLU A O 1
ATOM 967 N N . TYR A 1 128 ? -5.018 -1.513 -1.170 1.00 96.56 128 TYR A N 1
ATOM 968 C CA . TYR A 1 128 ? -4.568 -0.831 -2.384 1.00 96.56 128 TYR A CA 1
ATOM 969 C C . TYR A 1 128 ? -3.041 -0.773 -2.474 1.00 96.56 128 TYR A C 1
ATOM 971 O O . TYR A 1 128 ? -2.477 -1.071 -3.529 1.00 96.56 128 TYR A O 1
ATOM 979 N N . ALA A 1 129 ? -2.356 -0.416 -1.386 1.00 97.38 129 ALA A N 1
ATOM 980 C CA . ALA A 1 129 ? -0.899 -0.342 -1.348 1.00 97.38 129 ALA A CA 1
ATOM 981 C C . ALA A 1 129 ? -0.254 -1.710 -1.621 1.00 97.38 129 ALA A C 1
ATOM 983 O O . ALA A 1 129 ? 0.693 -1.786 -2.408 1.00 97.38 129 ALA A O 1
ATOM 984 N N . LYS A 1 130 ? -0.813 -2.793 -1.062 1.00 96.19 130 LYS A N 1
ATOM 985 C CA . LYS A 1 130 ? -0.384 -4.170 -1.336 1.00 96.19 130 LYS A CA 1
ATOM 986 C C . LYS A 1 130 ? -0.532 -4.501 -2.816 1.00 96.19 130 LYS A C 1
ATOM 988 O O . LYS A 1 130 ? 0.417 -4.968 -3.441 1.00 96.19 130 LYS A O 1
ATOM 993 N N . THR A 1 131 ? -1.688 -4.190 -3.398 1.00 96.50 131 THR A N 1
ATOM 994 C CA . THR A 1 131 ? -1.952 -4.427 -4.824 1.00 96.50 131 THR A CA 1
ATOM 995 C C . THR A 1 131 ? -0.953 -3.677 -5.710 1.00 96.50 131 THR A C 1
ATOM 997 O O . THR A 1 131 ? -0.376 -4.258 -6.631 1.00 96.50 131 THR A O 1
ATOM 1000 N N . PHE A 1 132 ? -0.678 -2.403 -5.409 1.00 96.81 132 PHE A N 1
ATOM 1001 C CA . PHE A 1 132 ? 0.325 -1.618 -6.135 1.00 96.81 132 PHE A CA 1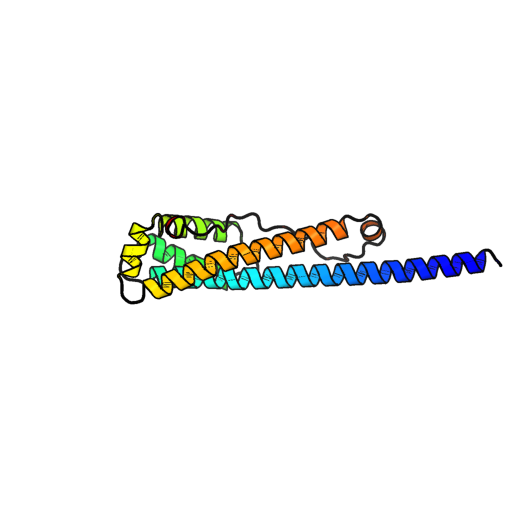
ATOM 1002 C C . PHE A 1 132 ? 1.740 -2.186 -5.994 1.00 96.81 132 PHE A C 1
ATOM 1004 O O . PHE A 1 132 ? 2.500 -2.179 -6.969 1.00 96.81 132 PHE A O 1
ATOM 1011 N N . HIS A 1 133 ? 2.095 -2.680 -4.808 1.00 97.06 133 HIS A N 1
ATOM 1012 C CA . HIS A 1 133 ? 3.374 -3.336 -4.570 1.00 97.06 133 HIS A CA 1
ATOM 1013 C C . HIS A 1 133 ? 3.506 -4.630 -5.383 1.00 97.06 133 HIS A C 1
ATOM 1015 O O . HIS A 1 133 ? 4.471 -4.788 -6.135 1.00 97.06 133 HIS A O 1
ATOM 1021 N N . ASP A 1 134 ? 2.500 -5.503 -5.332 1.00 96.81 134 ASP A N 1
ATOM 1022 C CA . ASP A 1 134 ? 2.473 -6.761 -6.082 1.00 96.81 134 ASP A CA 1
ATOM 1023 C C . ASP A 1 134 ? 2.564 -6.521 -7.599 1.00 96.81 134 ASP A C 1
ATOM 1025 O O . ASP A 1 134 ? 3.284 -7.228 -8.315 1.00 96.81 134 ASP A O 1
ATOM 1029 N N . ASP A 1 135 ? 1.907 -5.473 -8.100 1.00 97.31 135 ASP A N 1
ATOM 1030 C CA . ASP A 1 135 ? 2.003 -5.060 -9.498 1.00 97.31 135 ASP A CA 1
ATOM 1031 C C . ASP A 1 135 ? 3.387 -4.530 -9.881 1.00 97.31 135 ASP A C 1
ATOM 1033 O O . ASP A 1 135 ? 3.884 -4.834 -10.975 1.00 97.31 135 ASP A O 1
ATOM 1037 N N . ALA A 1 136 ? 4.030 -3.754 -9.006 1.00 97.25 136 ALA A N 1
ATOM 1038 C CA . ALA A 1 136 ? 5.393 -3.279 -9.218 1.00 97.25 136 ALA A CA 1
ATOM 1039 C C . ALA A 1 136 ? 6.387 -4.452 -9.250 1.00 97.25 136 ALA A C 1
ATOM 1041 O O . ALA A 1 136 ? 7.212 -4.536 -10.170 1.00 97.25 136 ALA A O 1
ATOM 1042 N N . VAL A 1 137 ? 6.259 -5.393 -8.309 1.00 97.50 137 VAL A N 1
ATOM 1043 C CA . VAL A 1 137 ? 7.054 -6.626 -8.243 1.00 97.50 137 VAL A CA 1
ATOM 1044 C C . VAL A 1 137 ? 6.865 -7.440 -9.518 1.00 97.50 137 VAL A C 1
ATOM 1046 O O . VAL A 1 137 ? 7.846 -7.755 -10.193 1.00 97.50 137 VAL A O 1
ATOM 1049 N N . ARG A 1 138 ? 5.620 -7.698 -9.935 1.00 97.06 138 ARG A N 1
ATOM 1050 C CA . ARG A 1 138 ? 5.303 -8.450 -11.161 1.00 97.06 138 ARG A CA 1
ATOM 1051 C C . ARG A 1 138 ? 5.921 -7.819 -12.410 1.00 97.06 138 ARG A C 1
ATOM 1053 O O . ARG A 1 138 ? 6.497 -8.525 -13.246 1.00 97.06 138 ARG A O 1
ATOM 1060 N N . GLN A 1 139 ? 5.834 -6.495 -12.551 1.00 96.06 139 GLN A N 1
ATOM 1061 C CA . GLN A 1 139 ? 6.447 -5.770 -13.671 1.00 96.06 139 GLN A CA 1
ATOM 1062 C C . GLN A 1 139 ? 7.976 -5.893 -13.656 1.00 96.06 139 GLN A C 1
ATOM 1064 O O . GLN A 1 139 ? 8.589 -6.117 -14.706 1.00 96.06 139 GLN A O 1
ATOM 1069 N N . CYS A 1 140 ? 8.592 -5.793 -12.475 1.00 95.75 140 CYS A N 1
ATOM 1070 C CA . CYS A 1 140 ? 10.030 -5.963 -12.304 1.00 95.75 140 CYS A CA 1
ATOM 1071 C C . CYS A 1 140 ? 10.481 -7.394 -12.643 1.00 95.75 140 CYS A C 1
ATOM 1073 O O . CYS A 1 140 ? 11.381 -7.573 -13.466 1.00 95.75 140 CYS A O 1
ATOM 1075 N N . GLN A 1 141 ? 9.808 -8.415 -12.104 1.00 95.50 141 GLN A N 1
ATOM 1076 C CA . GLN A 1 141 ? 10.087 -9.828 -12.382 1.00 95.50 141 GLN A CA 1
ATOM 1077 C C . GLN A 1 141 ? 9.958 -10.148 -13.877 1.00 95.50 141 GLN A C 1
ATOM 1079 O O . GLN A 1 141 ? 10.854 -10.761 -14.459 1.00 95.50 141 GLN A O 1
ATOM 1084 N N . THR A 1 142 ? 8.895 -9.664 -14.531 1.00 94.88 142 THR A N 1
ATOM 1085 C CA . THR A 1 142 ? 8.687 -9.830 -15.982 1.00 94.88 142 THR A CA 1
ATOM 1086 C C . THR A 1 142 ? 9.852 -9.243 -16.780 1.00 94.88 142 THR A C 1
ATOM 1088 O O . THR A 1 142 ? 10.328 -9.837 -17.749 1.00 94.88 142 THR A O 1
ATOM 1091 N N . MET A 1 143 ? 10.349 -8.075 -16.367 1.00 93.12 143 MET A N 1
ATOM 1092 C CA . MET A 1 143 ? 11.473 -7.418 -17.023 1.00 93.12 143 MET A CA 1
ATOM 1093 C C . MET A 1 143 ? 12.796 -8.160 -16.790 1.00 93.12 143 MET A C 1
ATOM 1095 O O . MET A 1 143 ? 13.528 -8.412 -17.749 1.00 93.12 143 MET A O 1
ATOM 1099 N N . ARG A 1 144 ? 13.075 -8.569 -15.545 1.00 92.88 144 ARG A N 1
ATOM 1100 C CA . ARG A 1 144 ? 14.252 -9.377 -15.170 1.00 92.88 144 ARG A CA 1
ATOM 1101 C C . ARG A 1 144 ? 14.234 -10.775 -15.790 1.00 92.88 144 ARG A C 1
ATOM 1103 O O . ARG A 1 144 ? 15.287 -11.380 -15.979 1.00 92.88 144 ARG A O 1
ATOM 1110 N N . GLY A 1 145 ? 13.056 -11.274 -16.159 1.00 91.00 145 GLY A N 1
ATOM 1111 C CA . GLY A 1 145 ? 12.868 -12.540 -16.859 1.00 91.00 145 GLY A CA 1
ATOM 1112 C C . GLY A 1 145 ? 13.418 -12.564 -18.290 1.00 91.00 145 GLY A C 1
ATOM 1113 O O . GLY A 1 145 ? 13.715 -13.648 -18.796 1.00 91.00 145 GLY A O 1
ATOM 1114 N N . LYS A 1 146 ? 13.594 -11.402 -18.940 1.00 92.75 146 LYS A N 1
ATOM 1115 C CA . LYS A 1 146 ? 14.003 -11.317 -20.353 1.00 92.75 146 LYS A CA 1
ATOM 1116 C C . LYS A 1 146 ? 15.432 -11.837 -20.579 1.00 92.75 146 LYS A C 1
ATOM 1118 O O . LYS A 1 146 ? 16.335 -11.475 -19.824 1.00 92.75 146 LYS A O 1
ATOM 1123 N N . PRO A 1 147 ? 15.692 -12.591 -21.667 1.00 90.25 147 PRO A N 1
ATOM 1124 C CA . PRO A 1 147 ? 16.997 -13.207 -21.918 1.00 90.25 147 PRO A CA 1
ATOM 1125 C C . PRO A 1 147 ? 18.117 -12.175 -22.069 1.00 90.25 147 PRO A C 1
ATOM 1127 O O . PRO A 1 147 ? 19.195 -12.363 -21.522 1.00 90.25 147 PRO A O 1
ATOM 1130 N N . ILE A 1 148 ? 17.851 -11.044 -22.730 1.00 89.50 148 ILE A N 1
ATOM 1131 C CA . ILE A 1 148 ? 18.825 -9.950 -22.859 1.00 89.50 148 ILE A CA 1
ATOM 1132 C C . ILE A 1 148 ? 19.204 -9.360 -21.495 1.00 89.50 148 ILE A C 1
ATOM 1134 O O . ILE A 1 148 ? 20.367 -9.080 -21.244 1.00 89.50 148 ILE A O 1
ATOM 1138 N N . VAL A 1 149 ? 18.249 -9.232 -20.573 1.00 87.88 149 VAL A N 1
ATOM 1139 C CA . VAL A 1 149 ? 18.540 -8.745 -19.222 1.00 87.88 149 VAL A CA 1
ATOM 1140 C C . VAL A 1 149 ? 19.409 -9.771 -18.499 1.00 87.88 149 VAL A C 1
ATOM 1142 O O . VAL A 1 149 ? 20.438 -9.383 -17.951 1.00 87.88 149 VAL A O 1
ATOM 1145 N N . LYS A 1 150 ? 19.043 -11.065 -18.581 1.00 88.00 150 LYS A N 1
ATOM 1146 C CA . LYS A 1 150 ? 19.769 -12.224 -18.018 1.00 88.00 150 LYS A CA 1
ATOM 1147 C C . LYS A 1 150 ? 21.218 -12.328 -18.478 1.00 88.00 150 LYS A C 1
ATOM 1149 O O . LYS A 1 150 ? 22.109 -12.402 -17.639 1.00 88.00 150 LYS A O 1
ATOM 1154 N N . ILE A 1 151 ? 21.443 -12.291 -19.788 1.00 89.44 151 ILE A N 1
ATOM 1155 C CA . ILE A 1 151 ? 22.770 -12.435 -20.400 1.00 89.44 151 ILE A CA 1
ATOM 1156 C C . ILE A 1 151 ? 23.690 -11.283 -19.988 1.00 89.44 151 ILE A C 1
ATOM 1158 O O . ILE A 1 151 ? 24.841 -11.514 -19.633 1.00 89.44 151 ILE A O 1
ATOM 1162 N N . PHE A 1 152 ? 23.179 -10.050 -19.992 1.00 86.44 152 PHE A N 1
ATOM 1163 C CA . PHE A 1 152 ? 23.972 -8.862 -19.668 1.00 86.44 152 PHE A CA 1
ATOM 1164 C C . PHE A 1 152 ? 23.987 -8.515 -18.169 1.00 86.44 152 PHE A C 1
ATOM 1166 O O . PHE A 1 152 ? 24.580 -7.510 -17.787 1.00 86.44 152 PHE A O 1
ATOM 1173 N N . ARG A 1 153 ? 23.341 -9.326 -17.317 1.00 84.56 153 ARG A N 1
ATOM 1174 C CA . ARG A 1 153 ? 23.260 -9.164 -15.853 1.00 84.56 153 ARG A CA 1
ATOM 1175 C C . ARG A 1 153 ? 22.959 -7.725 -15.406 1.00 84.56 153 ARG A C 1
ATOM 1177 O O . ARG A 1 153 ? 23.581 -7.197 -14.487 1.00 84.56 153 ARG A O 1
ATOM 1184 N N . LEU A 1 154 ? 21.976 -7.091 -16.050 1.00 87.56 154 LEU A N 1
ATOM 1185 C CA . LEU A 1 154 ? 21.683 -5.661 -15.852 1.00 87.56 154 LEU A CA 1
ATOM 1186 C C . LEU A 1 154 ? 21.118 -5.311 -14.460 1.00 87.56 154 LEU A C 1
ATOM 1188 O O . LEU A 1 154 ? 21.008 -4.134 -14.140 1.00 87.56 154 LEU A O 1
ATOM 1192 N N . TRP A 1 155 ? 20.742 -6.295 -13.633 1.00 79.94 155 TRP A N 1
ATOM 1193 C CA . TRP A 1 155 ? 20.198 -6.066 -12.281 1.00 79.94 155 TRP A CA 1
ATOM 1194 C C . TRP A 1 155 ? 21.266 -5.958 -11.181 1.00 79.94 155 TRP A C 1
ATOM 1196 O O . TRP A 1 155 ? 20.915 -5.762 -10.019 1.00 79.94 155 TRP A O 1
ATOM 1206 N N . GLY A 1 156 ? 22.554 -6.101 -11.512 1.00 84.25 156 GLY A N 1
ATOM 1207 C CA . GLY A 1 156 ? 23.636 -5.993 -10.530 1.00 84.25 156 GLY A CA 1
ATOM 1208 C C . GLY A 1 156 ? 23.486 -6.982 -9.365 1.00 84.25 156 GLY A C 1
ATOM 1209 O O . GLY A 1 156 ? 23.303 -8.180 -9.583 1.00 84.25 156 GLY A O 1
ATOM 1210 N N . THR A 1 157 ? 23.581 -6.470 -8.134 1.00 80.50 157 THR A N 1
ATOM 1211 C CA . THR A 1 157 ? 23.459 -7.221 -6.869 1.00 80.50 157 THR A CA 1
ATOM 1212 C C . THR A 1 157 ? 22.070 -7.133 -6.232 1.00 80.50 157 THR A C 1
ATOM 1214 O O . THR A 1 157 ? 21.884 -7.636 -5.128 1.00 80.50 157 THR A O 1
ATOM 1217 N N . ALA A 1 158 ? 21.092 -6.505 -6.894 1.00 84.69 158 ALA A N 1
ATOM 1218 C CA . ALA A 1 158 ? 19.754 -6.355 -6.335 1.00 84.69 158 ALA A CA 1
ATOM 1219 C C . ALA A 1 158 ? 19.085 -7.725 -6.116 1.00 84.69 158 ALA A C 1
ATOM 1221 O O . ALA A 1 158 ? 19.002 -8.550 -7.043 1.00 84.69 158 ALA A O 1
ATOM 1222 N N . ALA A 1 159 ? 18.582 -7.939 -4.895 1.00 86.94 159 ALA A N 1
ATOM 1223 C CA . ALA A 1 159 ? 17.808 -9.117 -4.518 1.00 86.94 159 ALA A CA 1
ATOM 1224 C C . ALA A 1 159 ? 16.602 -9.306 -5.450 1.00 86.94 159 ALA A C 1
ATOM 1226 O O . ALA A 1 159 ? 16.162 -8.371 -6.128 1.00 86.94 159 ALA A O 1
ATOM 1227 N N . TRP A 1 160 ? 16.105 -10.536 -5.565 1.00 89.50 160 TRP A N 1
ATOM 1228 C CA . TRP A 1 160 ? 14.903 -10.791 -6.355 1.00 89.50 160 TRP A CA 1
ATOM 1229 C C . TRP A 1 160 ? 13.695 -10.129 -5.672 1.00 89.50 160 TRP A C 1
ATOM 1231 O O . TRP A 1 160 ? 13.555 -10.282 -4.465 1.00 89.50 160 TRP A O 1
ATOM 1241 N N . PRO A 1 161 ? 12.854 -9.358 -6.387 1.00 92.25 161 PRO A N 1
ATOM 1242 C CA . PRO A 1 161 ? 11.683 -8.747 -5.776 1.00 92.25 161 PRO A CA 1
ATOM 1243 C C . PRO A 1 161 ? 10.654 -9.838 -5.488 1.00 92.25 161 PRO A C 1
ATOM 1245 O O . PRO A 1 161 ? 10.286 -10.597 -6.389 1.00 92.25 161 PRO A O 1
ATOM 1248 N N . GLU A 1 162 ? 10.184 -9.900 -4.253 1.00 93.31 162 GLU A N 1
ATO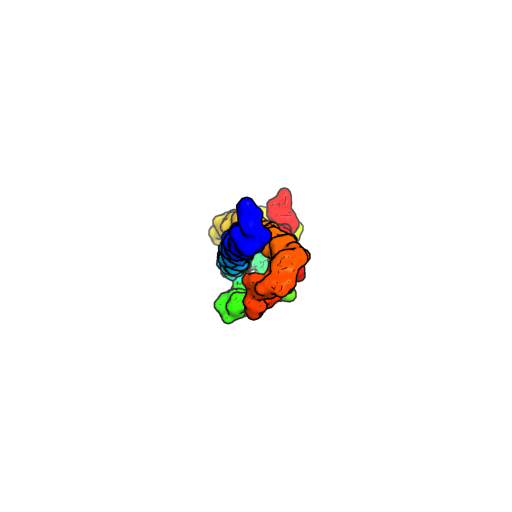M 1249 C CA . GLU A 1 162 ? 9.205 -10.878 -3.784 1.00 93.31 162 GLU A CA 1
ATOM 1250 C C . GLU A 1 162 ? 7.897 -10.175 -3.439 1.00 93.31 162 GLU A C 1
ATOM 1252 O O . GLU A 1 162 ? 7.881 -8.985 -3.128 1.00 93.31 162 GLU A O 1
ATOM 1257 N N . ARG A 1 163 ? 6.788 -10.896 -3.602 1.00 94.31 163 ARG A N 1
ATOM 1258 C CA . ARG A 1 163 ? 5.466 -10.387 -3.232 1.00 94.31 163 ARG A CA 1
ATOM 1259 C C . ARG A 1 163 ? 5.259 -10.609 -1.746 1.00 94.31 163 ARG A C 1
ATOM 1261 O O . ARG A 1 163 ? 5.809 -11.552 -1.187 1.00 94.31 163 ARG A O 1
ATOM 1268 N N . LEU A 1 164 ? 4.423 -9.776 -1.143 1.00 91.56 164 LEU A N 1
ATOM 1269 C CA . LEU A 1 164 ? 4.043 -9.970 0.245 1.00 91.56 164 LEU A CA 1
ATOM 1270 C C . LEU A 1 164 ? 2.978 -11.072 0.330 1.00 91.56 164 LEU A C 1
ATOM 1272 O O . LEU A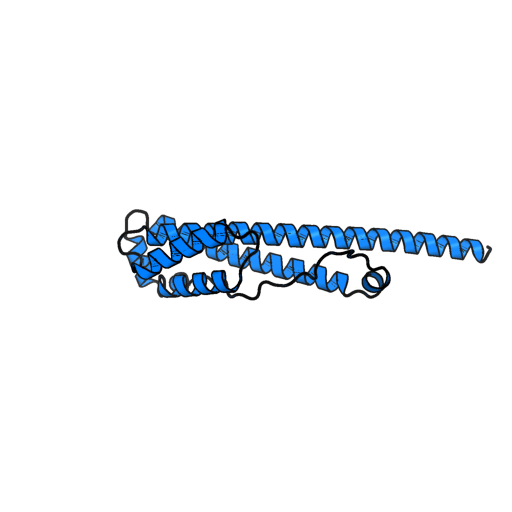 1 164 ? 1.857 -10.904 -0.164 1.00 91.56 164 LEU A O 1
ATOM 1276 N N . GLU A 1 165 ? 3.347 -12.198 0.932 1.00 91.38 165 GLU A N 1
ATOM 1277 C CA . GLU A 1 165 ? 2.477 -13.354 1.165 1.00 91.38 165 GLU A CA 1
ATOM 1278 C C . GLU A 1 165 ? 1.805 -13.244 2.541 1.00 91.38 165 GLU A C 1
ATOM 1280 O O . GLU A 1 165 ? 2.136 -13.973 3.465 1.00 91.38 165 GLU A O 1
ATOM 1285 N N . CYS A 1 166 ? 0.877 -12.301 2.688 1.00 89.69 166 CYS A N 1
ATOM 1286 C CA . CYS A 1 166 ? -0.033 -12.240 3.832 1.00 89.69 166 CYS A CA 1
ATOM 1287 C C . CYS A 1 166 ? -1.410 -11.741 3.392 1.00 89.69 166 CYS A C 1
ATOM 1289 O O . CYS A 1 166 ? -1.535 -11.035 2.379 1.00 89.69 166 CYS A O 1
ATOM 1291 N N . ASP A 1 167 ? -2.433 -12.124 4.151 1.00 90.44 167 ASP A N 1
ATOM 1292 C CA . ASP A 1 167 ? -3.772 -11.577 3.994 1.00 90.44 167 ASP A CA 1
ATOM 1293 C C . ASP A 1 167 ? -3.884 -10.238 4.732 1.00 90.44 167 ASP A C 1
ATOM 1295 O O . ASP A 1 167 ? -3.492 -10.113 5.892 1.00 90.44 167 ASP A O 1
ATOM 1299 N N . LEU A 1 168 ? -4.387 -9.225 4.031 1.00 92.31 168 LEU A N 1
ATOM 1300 C CA . LEU A 1 168 ? -4.540 -7.859 4.534 1.00 92.31 168 LEU A CA 1
ATOM 1301 C C . LEU A 1 168 ? -5.961 -7.338 4.316 1.00 92.31 168 LEU A C 1
ATOM 1303 O O . LEU A 1 168 ? -6.158 -6.124 4.265 1.00 92.31 168 LEU A O 1
ATOM 1307 N N . THR A 1 169 ? -6.937 -8.235 4.162 1.00 90.94 169 THR A N 1
ATOM 1308 C CA . THR A 1 169 ? -8.339 -7.841 4.047 1.00 90.94 169 THR A CA 1
ATOM 1309 C C . THR A 1 169 ? -8.804 -7.078 5.280 1.00 90.94 169 THR A C 1
ATOM 1311 O O . THR A 1 169 ? -8.409 -7.361 6.419 1.00 90.94 169 THR A O 1
ATOM 1314 N N . GLN A 1 170 ? -9.679 -6.102 5.055 1.00 92.56 170 GLN A N 1
ATOM 1315 C CA . GLN A 1 170 ? -10.394 -5.438 6.134 1.00 92.56 170 GLN A CA 1
ATOM 1316 C C . GLN A 1 170 ? -11.218 -6.447 6.965 1.00 92.56 170 GLN A C 1
ATOM 1318 O O . GLN A 1 170 ? -11.677 -7.454 6.425 1.00 92.56 170 GLN A O 1
ATOM 1323 N N . PRO A 1 171 ? -11.434 -6.168 8.262 1.00 92.44 171 PRO A N 1
ATOM 1324 C CA . PRO A 1 171 ? -12.315 -6.968 9.109 1.00 92.44 171 PRO A CA 1
ATOM 1325 C C . PRO A 1 171 ? -13.745 -7.121 8.578 1.00 92.44 171 PRO A C 1
ATOM 1327 O O . PRO A 1 171 ? -14.306 -6.164 8.037 1.00 92.44 171 PRO A O 1
ATOM 1330 N N . ASP A 1 172 ? -14.357 -8.282 8.821 1.00 91.12 172 ASP A N 1
ATOM 1331 C CA . ASP A 1 172 ? -15.728 -8.603 8.385 1.00 91.12 172 ASP A CA 1
ATOM 1332 C C . ASP A 1 172 ? -16.776 -7.607 8.905 1.00 91.12 172 ASP A C 1
ATOM 1334 O O . ASP A 1 172 ? -17.726 -7.284 8.195 1.00 91.12 172 ASP A O 1
ATOM 1338 N N . GLY A 1 173 ? -16.585 -7.042 10.103 1.00 90.94 173 GLY A N 1
ATOM 1339 C CA . GLY A 1 173 ? -17.487 -6.025 10.650 1.00 90.94 173 GLY A CA 1
ATOM 1340 C C . GLY A 1 173 ? -17.600 -4.750 9.802 1.00 90.94 173 GLY A C 1
ATOM 1341 O O . GLY A 1 173 ? -18.572 -4.011 9.946 1.00 90.94 173 GLY A O 1
ATOM 1342 N N . PHE A 1 174 ? -16.640 -4.490 8.908 1.00 91.06 174 PHE A N 1
ATOM 1343 C CA . PHE A 1 174 ? -16.647 -3.348 7.990 1.00 91.06 174 PHE A CA 1
ATOM 1344 C C . PHE A 1 174 ? -17.275 -3.634 6.617 1.00 91.06 174 PHE A C 1
ATOM 1346 O O . PHE A 1 174 ? -17.323 -2.708 5.795 1.00 91.06 174 PHE A O 1
ATOM 1353 N N . ALA A 1 175 ? -17.661 -4.882 6.337 1.00 83.06 175 ALA A N 1
ATOM 1354 C CA . ALA A 1 175 ? -18.308 -5.291 5.089 1.00 83.06 175 ALA A CA 1
ATOM 1355 C C . ALA A 1 175 ? -19.798 -4.911 5.068 1.00 83.06 175 ALA A C 1
ATOM 1357 O O . ALA A 1 175 ? -20.254 -4.460 3.991 1.00 83.06 175 ALA A O 1
#

pLDDT: mean 93.09, std 3.94, range [69.0, 97.88]

Foldseek 3Di:
DDPVVVVVVVVVVVVVVVVVLLVVLVVLVVQLVVLQVQLLVLLLQLLVLQLVLLVFPPLDDPVLNVLSVVLNVVSVPDPDDDQVSLQVNQVSQLVSQVAQVSLVVQCPGVCSVVSVVSNLVSLVSNVVSLVSNVVSLVVSVVSCPDVVCVVVVSVPPDDRRDHRPHDSHHHPRSD

Radius of gyration: 23.36 Å; chains: 1; bounding box: 56×22×76 Å

Sequence (175 aa):
MNTLTWVVIAVVVVAIYLSQMAGRLDRLHIRVDNSRRALQDQLLRRASEAAELAALPGATTPDLAVAFDTYAHVVRRDEEINPEIEEALTVALNFALPDAQTIAAIAGVTGGSEILDELQGTCRKVEYAKTFHDDAVRQCQTMRGKPIVKIFRLWGTAAWPERLECDLTQPDGFA